Protein AF-A0A269Z2W7-F1 (afdb_monomer_lite)

Secondary structure (DSSP, 8-state):
-------SSTTTTPPP-GGGTS--HHHHHHHH-----S-STT--PPPHHHHHHHHHHHHHHHHHHHH-

Organism: NCBI:txid33889

Foldseek 3Di:
DDPPPPPDDPCPPFDDDCVVVDVDVPVSCVRGDDDDPDDCPPDDDDDPVRVVVVVVVVVVVVVVVVVD

Structure (mmCIF, N/CA/C/O backbone):
data_AF-A0A269Z2W7-F1
#
_entry.id   AF-A0A269Z2W7-F1
#
loop_
_atom_site.group_PDB
_atom_site.id
_atom_site.type_symbol
_atom_site.label_atom_id
_atom_site.label_alt_id
_atom_site.label_comp_id
_atom_site.label_asym_id
_atom_site.label_entity_id
_atom_site.label_seq_id
_atom_site.pdbx_PDB_ins_code
_atom_site.Cartn_x
_atom_site.Cartn_y
_atom_site.Cartn_z
_atom_site.occupancy
_atom_site.B_iso_or_equiv
_atom_site.auth_seq_id
_atom_site.auth_comp_id
_atom_site.auth_asym_id
_atom_site.auth_atom_id
_atom_site.pdbx_PDB_model_num
ATOM 1 N N . MET A 1 1 ? 31.085 16.825 -7.016 1.00 41.41 1 MET A N 1
ATOM 2 C CA . MET A 1 1 ? 29.630 16.592 -7.094 1.00 41.41 1 MET A CA 1
ATOM 3 C C . MET A 1 1 ? 29.431 15.127 -6.758 1.00 41.41 1 MET A C 1
ATOM 5 O O . MET A 1 1 ? 29.873 14.288 -7.528 1.00 41.41 1 MET A O 1
ATOM 9 N N . LEU A 1 2 ? 28.978 14.822 -5.542 1.00 39.41 2 LEU A N 1
ATOM 10 C CA . LEU A 1 2 ? 28.779 13.437 -5.115 1.00 39.41 2 LEU A CA 1
ATOM 11 C C . LEU A 1 2 ? 27.428 12.986 -5.668 1.00 39.41 2 LEU A C 1
ATOM 13 O O . LEU A 1 2 ? 26.394 13.458 -5.205 1.00 39.41 2 LEU A O 1
ATOM 17 N N . GLU A 1 3 ? 27.437 12.124 -6.681 1.00 46.34 3 GLU A N 1
ATOM 18 C CA . GLU A 1 3 ? 26.229 11.423 -7.108 1.00 46.34 3 GLU A CA 1
ATOM 19 C C . GLU A 1 3 ? 25.884 10.381 -6.043 1.00 46.34 3 GLU A C 1
ATOM 21 O O . GLU A 1 3 ? 26.434 9.281 -5.998 1.00 46.34 3 GLU A O 1
ATOM 26 N N . THR A 1 4 ? 24.993 10.739 -5.124 1.00 49.09 4 THR A N 1
ATOM 27 C 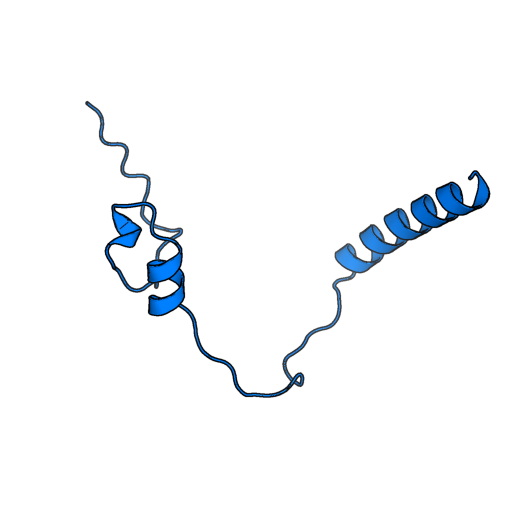CA . THR A 1 4 ? 24.383 9.773 -4.213 1.00 49.09 4 THR A CA 1
ATOM 28 C C . THR A 1 4 ? 23.391 8.918 -5.002 1.00 49.09 4 THR A C 1
ATOM 30 O O . THR A 1 4 ? 22.205 9.237 -5.068 1.00 49.09 4 THR A O 1
ATOM 33 N N . ASN A 1 5 ? 23.860 7.824 -5.605 1.00 55.44 5 ASN A N 1
ATOM 34 C CA . ASN A 1 5 ? 22.989 6.765 -6.119 1.00 55.44 5 ASN A CA 1
ATOM 35 C C . ASN A 1 5 ? 22.301 6.055 -4.937 1.00 55.44 5 ASN A C 1
ATOM 37 O O . ASN A 1 5 ? 22.829 5.095 -4.385 1.00 55.44 5 ASN A O 1
ATOM 41 N N . HIS A 1 6 ? 21.125 6.543 -4.532 1.00 55.16 6 HIS A N 1
ATOM 42 C CA . HIS A 1 6 ? 20.241 5.893 -3.546 1.00 55.16 6 HIS A CA 1
ATOM 43 C C . HIS A 1 6 ? 19.227 4.921 -4.188 1.00 55.16 6 HIS A C 1
ATOM 45 O O . HIS A 1 6 ? 18.329 4.416 -3.516 1.00 55.16 6 HIS A O 1
ATOM 51 N N . HIS A 1 7 ? 19.340 4.639 -5.486 1.00 59.44 7 HIS A N 1
ATOM 52 C CA . HIS A 1 7 ? 18.367 3.826 -6.218 1.00 59.44 7 HIS A CA 1
ATOM 53 C C . HIS A 1 7 ? 18.823 2.382 -6.383 1.00 59.44 7 HIS A C 1
ATOM 55 O O . HIS A 1 7 ? 19.341 2.057 -7.442 1.00 59.44 7 HIS A O 1
ATOM 61 N N . THR A 1 8 ? 18.596 1.491 -5.408 1.00 61.88 8 THR A N 1
ATOM 62 C CA . THR A 1 8 ? 18.810 0.051 -5.697 1.00 61.88 8 THR A CA 1
ATOM 63 C C . THR A 1 8 ? 18.102 -0.948 -4.773 1.00 61.88 8 THR A C 1
ATOM 65 O O . THR A 1 8 ? 18.572 -2.065 -4.602 1.00 61.88 8 THR A O 1
ATOM 68 N N . SER A 1 9 ? 16.960 -0.595 -4.173 1.00 71.62 9 SER A N 1
ATOM 69 C CA . SER A 1 9 ? 16.075 -1.611 -3.562 1.00 71.62 9 SER A CA 1
ATOM 70 C C . SER A 1 9 ? 14.609 -1.379 -3.911 1.00 71.62 9 SER A C 1
ATOM 72 O O . SER A 1 9 ? 13.957 -2.266 -4.449 1.00 71.62 9 SER A O 1
ATOM 74 N N . ALA A 1 10 ? 14.110 -0.153 -3.731 1.00 89.56 10 ALA A N 1
ATOM 75 C CA . ALA A 1 10 ? 12.688 0.145 -3.913 1.00 89.56 10 ALA A CA 1
ATOM 76 C C . ALA A 1 10 ? 12.145 -0.115 -5.333 1.00 89.56 10 ALA A C 1
ATOM 78 O O . ALA A 1 10 ? 10.944 -0.292 -5.497 1.00 89.56 10 ALA A O 1
ATOM 79 N N . TRP A 1 11 ? 13.004 -0.113 -6.361 1.00 92.56 11 TRP A N 1
ATOM 80 C CA . TRP A 1 11 ? 12.604 -0.337 -7.759 1.00 92.56 11 TRP A CA 1
ATOM 81 C C . TRP A 1 11 ? 12.933 -1.737 -8.285 1.00 92.56 11 TRP A C 1
ATOM 83 O O . TRP A 1 11 ? 12.743 -2.015 -9.471 1.00 92.56 11 TRP A O 1
ATOM 93 N N . GLN A 1 12 ? 13.445 -2.616 -7.423 1.00 92.81 12 GLN A N 1
ATOM 94 C CA . GLN A 1 12 ? 13.824 -3.968 -7.805 1.00 92.81 12 GLN A CA 1
ATOM 95 C C . GLN A 1 12 ? 12.597 -4.740 -8.311 1.00 92.81 12 GLN A C 1
ATOM 97 O O . GLN A 1 12 ? 11.584 -4.831 -7.626 1.00 92.81 12 GLN A O 1
ATOM 102 N N . GLY A 1 13 ? 12.701 -5.314 -9.512 1.00 93.75 13 GLY A N 1
ATOM 103 C CA . GLY A 1 13 ? 11.634 -6.111 -10.129 1.00 93.75 13 GLY A CA 1
ATOM 104 C C . GLY A 1 13 ? 10.661 -5.328 -11.017 1.00 93.75 13 GLY A C 1
ATOM 105 O O . GLY A 1 13 ? 9.909 -5.955 -11.760 1.00 93.75 13 GLY A O 1
ATOM 106 N N . PHE A 1 14 ? 10.703 -3.992 -11.024 1.00 96.25 14 PHE A N 1
ATOM 107 C CA . PHE A 1 14 ? 9.926 -3.201 -11.982 1.00 96.25 14 PHE A CA 1
ATOM 108 C C . PHE A 1 14 ? 10.601 -3.140 -13.360 1.00 96.25 14 PHE A C 1
ATOM 110 O O . PHE A 1 14 ? 11.824 -3.072 -13.487 1.00 96.25 14 PHE A O 1
ATOM 117 N N . LYS A 1 15 ? 9.790 -3.129 -14.420 1.00 96.81 15 LYS A N 1
ATOM 118 C CA . LYS A 1 15 ? 10.212 -2.874 -15.798 1.00 96.81 15 LYS A CA 1
ATOM 119 C C . LYS A 1 15 ? 10.647 -1.417 -15.948 1.00 96.81 15 LYS A C 1
ATOM 121 O O . LYS A 1 15 ? 9.906 -0.489 -15.608 1.00 96.81 15 LYS A O 1
ATOM 126 N N . ASN A 1 16 ? 11.836 -1.228 -16.511 1.00 94.81 16 ASN A N 1
ATOM 127 C CA . ASN A 1 16 ? 12.401 0.092 -16.771 1.00 94.81 16 ASN A CA 1
ATOM 128 C C . ASN A 1 16 ? 11.668 0.829 -17.911 1.00 94.81 16 ASN A C 1
ATOM 130 O O . ASN A 1 16 ? 11.165 0.207 -18.845 1.00 94.81 16 ASN A O 1
ATOM 134 N N . GLY A 1 17 ? 11.667 2.160 -17.855 1.00 95.06 17 GLY A N 1
ATOM 135 C CA . GLY A 1 17 ? 11.095 3.094 -18.823 1.00 95.06 17 GLY A CA 1
ATOM 136 C C . GLY A 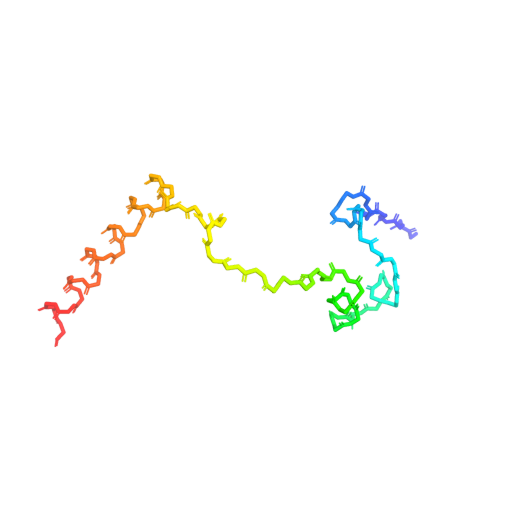1 17 ? 11.688 4.504 -18.683 1.00 95.06 17 GLY A C 1
ATOM 137 O O . GLY A 1 17 ? 12.722 4.717 -18.040 1.00 95.06 17 GLY A O 1
ATOM 138 N N . ARG A 1 18 ? 11.042 5.502 -19.288 1.00 96.31 18 ARG A N 1
ATOM 139 C CA . ARG A 1 18 ? 11.377 6.927 -19.109 1.00 96.31 18 ARG A CA 1
ATOM 140 C C . ARG A 1 18 ? 11.134 7.379 -17.669 1.00 96.31 18 ARG A C 1
ATOM 142 O O . ARG A 1 18 ? 11.881 8.239 -17.195 1.00 96.31 18 ARG A O 1
ATOM 149 N N . TRP A 1 19 ? 10.178 6.754 -16.979 1.00 96.50 19 TRP A N 1
ATOM 150 C CA . TRP A 1 19 ? 9.856 6.990 -15.567 1.00 96.50 19 TRP A CA 1
ATOM 151 C C . TRP A 1 19 ? 11.058 6.831 -14.616 1.00 96.50 19 TRP A C 1
ATOM 153 O O . TRP A 1 19 ? 11.097 7.464 -13.567 1.00 96.50 19 TRP A O 1
ATOM 163 N N . ASN A 1 20 ? 12.084 6.046 -14.980 1.00 93.88 20 ASN A N 1
ATOM 164 C CA . ASN A 1 20 ? 13.295 5.914 -14.157 1.00 93.88 20 ASN A CA 1
ATOM 165 C C . ASN A 1 20 ? 14.151 7.188 -14.125 1.00 93.88 20 ASN A C 1
ATOM 167 O O . ASN A 1 20 ? 15.015 7.318 -13.262 1.00 93.88 20 ASN A O 1
ATOM 171 N N . ARG A 1 21 ? 13.985 8.086 -15.105 1.00 93.94 21 ARG A N 1
ATOM 172 C CA . ARG A 1 21 ? 14.805 9.301 -15.267 1.00 93.94 21 ARG A CA 1
ATOM 173 C C . ARG A 1 21 ? 13.987 10.592 -15.300 1.00 93.94 21 ARG A C 1
ATOM 175 O O . ARG A 1 21 ? 14.568 11.669 -15.242 1.00 93.94 21 ARG A O 1
ATOM 182 N N . HIS A 1 22 ? 12.664 10.492 -15.407 1.00 95.88 22 HIS A N 1
ATOM 183 C CA . HIS A 1 22 ? 11.730 11.615 -15.441 1.00 95.88 22 HIS A CA 1
ATOM 184 C C . HIS A 1 22 ? 10.514 11.288 -14.579 1.00 95.88 22 HIS A C 1
ATOM 186 O O . HIS A 1 22 ? 10.163 10.123 -14.415 1.00 95.88 22 HIS A O 1
ATOM 192 N N . VAL A 1 23 ? 9.826 12.312 -14.078 1.00 96.56 23 VAL A N 1
ATOM 193 C CA . VAL A 1 23 ? 8.549 12.113 -13.385 1.00 96.56 23 VAL A CA 1
ATOM 194 C C . VAL A 1 23 ? 7.482 11.730 -14.416 1.00 96.56 23 VAL A C 1
ATOM 196 O O . VAL A 1 23 ? 6.896 12.593 -15.064 1.00 96.56 23 VAL A O 1
ATOM 199 N N . ASP A 1 24 ? 7.253 10.425 -14.580 1.00 97.94 24 ASP A N 1
ATOM 200 C CA . ASP A 1 24 ? 6.234 9.851 -15.469 1.00 97.94 24 ASP A CA 1
ATOM 201 C C . ASP A 1 24 ? 5.528 8.668 -14.784 1.00 97.94 24 ASP A C 1
ATOM 203 O O . ASP A 1 24 ? 5.775 7.493 -15.056 1.00 97.94 24 ASP A O 1
ATOM 207 N N . VAL A 1 25 ? 4.639 8.992 -13.841 1.00 97.69 25 VAL A N 1
ATOM 208 C CA . VAL A 1 25 ? 3.870 7.993 -13.076 1.00 97.69 25 VAL A CA 1
ATOM 209 C C . VAL A 1 25 ? 2.954 7.169 -13.988 1.00 97.69 25 VAL A C 1
ATOM 211 O O . VAL A 1 25 ? 2.705 5.994 -13.722 1.00 97.69 25 VAL A O 1
ATOM 214 N N . ARG A 1 26 ? 2.476 7.757 -15.093 1.00 98.31 26 ARG A N 1
ATOM 215 C CA . ARG A 1 26 ? 1.596 7.074 -16.046 1.00 98.31 26 ARG A CA 1
ATOM 216 C C . ARG A 1 26 ? 2.312 5.901 -16.704 1.00 98.31 26 ARG A C 1
ATOM 218 O O . ARG A 1 26 ? 1.763 4.801 -16.731 1.00 98.31 26 ARG A O 1
ATOM 225 N N . GLU A 1 27 ? 3.516 6.129 -17.220 1.00 98.38 27 GLU A N 1
ATOM 226 C CA . GLU A 1 27 ? 4.303 5.075 -17.861 1.00 98.38 27 GLU A CA 1
ATOM 227 C C . GLU A 1 27 ? 4.735 4.002 -16.850 1.00 98.38 27 GLU A C 1
ATOM 229 O O . GLU A 1 27 ? 4.664 2.813 -17.164 1.00 98.38 27 GLU A O 1
ATOM 234 N N . PHE A 1 28 ? 5.095 4.393 -15.618 1.00 98.12 28 PHE A N 1
ATOM 235 C CA . PHE A 1 28 ? 5.378 3.435 -14.543 1.00 98.12 28 PHE A CA 1
ATOM 236 C C . PHE A 1 28 ? 4.213 2.461 -14.333 1.00 98.12 28 PHE A C 1
ATOM 238 O O . PHE A 1 28 ? 4.433 1.248 -14.365 1.00 98.12 28 PHE A O 1
ATOM 245 N N . ILE A 1 29 ? 2.987 2.979 -14.171 1.00 98.19 29 ILE A N 1
ATOM 246 C CA . ILE A 1 29 ? 1.790 2.149 -13.980 1.00 98.19 29 ILE A CA 1
ATOM 247 C C . ILE A 1 29 ? 1.598 1.239 -15.189 1.00 98.19 29 ILE A C 1
ATOM 249 O O . ILE A 1 29 ? 1.526 0.030 -15.010 1.00 98.19 29 ILE A O 1
ATOM 253 N N . GLN A 1 30 ? 1.583 1.789 -16.408 1.00 98.19 30 GLN A N 1
ATOM 254 C CA . GLN A 1 30 ? 1.333 1.017 -17.632 1.00 98.19 30 GLN A CA 1
ATOM 255 C C . GLN A 1 30 ? 2.328 -0.132 -17.843 1.00 98.19 30 GLN A C 1
ATOM 257 O O . GLN A 1 30 ? 1.940 -1.185 -18.344 1.00 98.19 30 GLN A O 1
ATOM 262 N N . LEU A 1 31 ? 3.596 0.045 -17.464 1.00 98.06 31 LEU A N 1
ATOM 263 C CA . LEU A 1 31 ? 4.612 -0.999 -17.602 1.00 98.06 31 LEU A CA 1
ATOM 264 C C . LEU A 1 31 ? 4.533 -2.074 -16.503 1.00 98.06 31 LEU A C 1
ATOM 266 O O . LEU A 1 31 ? 4.910 -3.224 -16.762 1.00 98.06 31 LEU A O 1
ATOM 270 N N . ASN A 1 32 ? 4.069 -1.717 -15.300 1.00 98.00 32 ASN A N 1
ATOM 271 C CA . ASN A 1 32 ? 4.260 -2.522 -14.087 1.00 98.00 32 ASN A CA 1
ATOM 272 C C . ASN A 1 32 ? 2.982 -3.039 -13.418 1.00 98.00 32 AS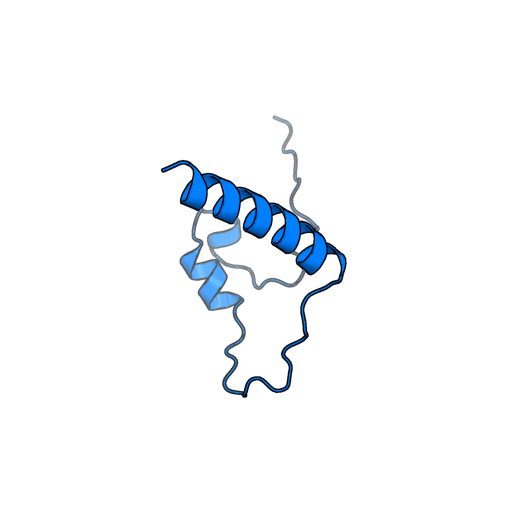N A C 1
ATOM 274 O O . ASN A 1 32 ? 3.086 -3.867 -12.515 1.00 98.00 32 ASN A O 1
ATOM 278 N N . TYR A 1 33 ? 1.792 -2.600 -13.830 1.00 97.69 33 TYR A N 1
ATOM 279 C CA . TYR A 1 33 ? 0.555 -3.184 -13.314 1.00 97.69 33 TYR A CA 1
ATOM 280 C C . TYR A 1 33 ? 0.327 -4.591 -13.880 1.00 97.69 33 TYR A C 1
ATOM 282 O O . TYR A 1 33 ? 0.699 -4.899 -15.014 1.00 97.69 33 TYR A O 1
ATOM 290 N N . SER A 1 34 ? -0.308 -5.441 -13.078 1.00 97.44 34 SER A N 1
ATOM 291 C CA . SER A 1 34 ? -0.867 -6.711 -13.537 1.00 97.44 34 SER A CA 1
ATOM 292 C C . SER A 1 34 ? -2.379 -6.562 -13.552 1.00 97.44 34 SER A C 1
ATOM 294 O O . SER A 1 34 ? -2.972 -6.249 -12.521 1.00 97.44 34 SER A O 1
ATOM 296 N N . LEU A 1 35 ? -2.995 -6.720 -14.723 1.00 97.69 35 LEU A N 1
ATOM 297 C CA . LEU A 1 35 ? -4.448 -6.755 -14.823 1.00 97.69 35 LEU A CA 1
ATOM 298 C C . LEU A 1 35 ? -4.956 -7.991 -14.074 1.00 97.69 35 LEU A C 1
ATOM 300 O O . LEU A 1 35 ? -4.460 -9.093 -14.298 1.00 97.69 35 LEU A O 1
ATOM 304 N N . TYR A 1 36 ? -5.932 -7.793 -13.197 1.00 97.44 36 TYR A N 1
ATOM 305 C CA . TYR A 1 36 ? -6.607 -8.863 -12.480 1.00 97.44 36 TYR A CA 1
ATOM 306 C C . TYR A 1 36 ? -8.084 -8.860 -12.879 1.00 97.44 36 TYR A C 1
ATOM 308 O O . TYR A 1 36 ? -8.760 -7.850 -12.706 1.00 97.44 36 TYR A O 1
ATOM 316 N N . GLU A 1 37 ? -8.551 -9.973 -13.444 1.00 98.06 37 GLU A N 1
ATOM 317 C CA . GLU A 1 37 ? -9.937 -10.178 -13.907 1.00 98.06 37 GLU A CA 1
ATOM 318 C C . GLU A 1 37 ? -10.639 -11.311 -13.133 1.00 98.06 37 GLU A C 1
ATOM 320 O O . GLU A 1 37 ? -11.660 -11.826 -13.581 1.00 98.06 37 GLU A O 1
ATOM 325 N N . GLY A 1 38 ? -10.058 -11.737 -12.004 1.00 96.94 38 GLY A N 1
ATOM 326 C CA . GLY A 1 38 ? -10.665 -12.713 -11.098 1.00 96.94 38 GLY A CA 1
ATOM 327 C C . GLY A 1 38 ? -11.723 -12.091 -10.181 1.00 96.94 38 GLY A C 1
ATOM 328 O O . GLY A 1 38 ? -12.187 -10.974 -10.414 1.00 96.94 38 GLY A O 1
ATOM 329 N N . ASP A 1 39 ? -12.094 -12.824 -9.137 1.00 97.75 39 ASP A N 1
ATOM 330 C CA . ASP A 1 39 ? -13.113 -12.456 -8.150 1.00 97.75 39 ASP A CA 1
ATOM 331 C C . ASP A 1 39 ? -12.493 -12.039 -6.800 1.00 97.75 39 ASP A C 1
ATOM 333 O O . ASP A 1 39 ? -11.316 -11.684 -6.710 1.00 97.75 39 ASP A O 1
ATOM 337 N N . ASP A 1 40 ? -13.311 -11.975 -5.753 1.00 97.69 40 ASP A N 1
ATOM 338 C CA . ASP A 1 40 ? -12.930 -11.536 -4.415 1.00 97.69 40 ASP A CA 1
ATOM 339 C C . ASP A 1 40 ? -12.466 -12.673 -3.489 1.00 97.69 40 ASP A C 1
ATOM 341 O O . ASP A 1 40 ? -12.142 -12.409 -2.330 1.00 97.69 40 ASP A O 1
ATOM 345 N N . ASP A 1 41 ? -12.325 -13.906 -3.990 1.00 98.06 41 ASP A N 1
ATOM 346 C CA . ASP A 1 41 ? -11.958 -15.074 -3.173 1.00 98.06 41 ASP A CA 1
ATOM 347 C C . ASP A 1 41 ? -10.556 -14.960 -2.537 1.00 98.06 41 ASP A C 1
ATOM 349 O O . ASP A 1 41 ? -10.260 -15.639 -1.554 1.00 98.06 41 ASP A O 1
ATOM 353 N N . PHE A 1 42 ? -9.673 -14.107 -3.074 1.00 96.62 42 PHE A N 1
ATOM 354 C CA . PHE A 1 42 ? -8.339 -13.857 -2.506 1.00 96.62 42 PHE A CA 1
ATOM 355 C C . PHE A 1 42 ? -8.327 -12.805 -1.384 1.00 96.62 42 PHE A C 1
ATOM 357 O O . PHE A 1 42 ? -7.267 -12.552 -0.803 1.00 96.62 42 PHE A O 1
ATOM 364 N N . LEU A 1 43 ? -9.451 -12.123 -1.133 1.00 98.00 43 LEU A N 1
ATOM 365 C CA . LEU A 1 43 ? -9.508 -11.058 -0.140 1.00 98.00 43 LEU A CA 1
ATOM 366 C C . LEU A 1 43 ? -9.351 -11.620 1.273 1.00 98.00 43 LEU A C 1
ATOM 368 O O . LEU A 1 43 ? -10.010 -12.574 1.674 1.00 98.00 43 LEU A O 1
ATOM 372 N N . GLU A 1 44 ? -8.521 -10.943 2.059 1.00 98.12 44 GLU A N 1
ATOM 373 C CA . GLU A 1 44 ? -8.290 -11.266 3.462 1.00 98.12 44 GLU A CA 1
ATOM 374 C C . GLU A 1 44 ? -8.972 -10.244 4.376 1.00 98.12 44 GLU A C 1
ATOM 376 O O . GLU A 1 44 ? -9.094 -9.057 4.054 1.00 98.12 44 GLU A O 1
ATOM 381 N N . GLY A 1 45 ? -9.408 -10.711 5.547 1.00 97.94 45 GLY A N 1
ATOM 382 C CA . GLY A 1 45 ? -10.032 -9.866 6.565 1.00 97.94 45 GLY A CA 1
ATOM 383 C C . GLY A 1 45 ? -9.065 -8.853 7.204 1.00 97.94 45 GLY A C 1
ATOM 384 O O . GLY A 1 45 ? -7.845 -8.942 7.043 1.00 97.94 45 GLY A O 1
ATOM 385 N N . PRO A 1 46 ? -9.586 -7.878 7.974 1.00 98.00 46 PRO A N 1
ATOM 386 C CA . PRO A 1 46 ? -8.749 -6.906 8.668 1.00 98.00 46 PRO A CA 1
ATOM 387 C C . PRO A 1 46 ? -7.880 -7.573 9.739 1.00 98.00 46 PRO A C 1
ATOM 389 O O . PRO A 1 46 ? -8.272 -8.544 10.387 1.00 98.00 46 PRO A O 1
ATOM 392 N N . THR A 1 47 ? -6.707 -6.991 9.984 1.00 98.38 47 THR A N 1
ATOM 393 C CA . THR A 1 47 ? -5.858 -7.411 11.106 1.00 98.38 47 THR A CA 1
ATOM 394 C C . THR A 1 47 ? -6.431 -6.929 12.441 1.00 98.38 47 THR A C 1
ATOM 396 O O . THR A 1 47 ? -7.144 -5.926 12.496 1.00 98.38 47 THR A O 1
ATOM 399 N N . GLU A 1 48 ? -6.048 -7.569 13.549 1.00 98.50 48 GLU A N 1
ATOM 400 C CA . GLU A 1 48 ? -6.430 -7.119 14.898 1.00 98.50 48 GLU A CA 1
ATOM 401 C C . GLU A 1 48 ? -6.000 -5.665 15.169 1.00 98.50 48 GLU A C 1
ATOM 403 O O . GLU A 1 48 ? -6.744 -4.891 15.772 1.00 98.50 48 GLU A O 1
ATOM 408 N N . ALA A 1 49 ? -4.813 -5.271 14.692 1.00 98.44 49 ALA A N 1
ATOM 409 C CA . ALA A 1 49 ? -4.325 -3.900 14.815 1.00 98.44 49 ALA A CA 1
ATOM 410 C C . ALA A 1 49 ? -5.217 -2.909 14.050 1.00 98.44 49 ALA A C 1
ATOM 412 O O . ALA A 1 49 ? -5.533 -1.842 14.578 1.00 98.44 49 ALA A O 1
ATOM 413 N N . THR A 1 50 ? -5.664 -3.277 12.844 1.00 98.44 50 THR A N 1
ATOM 414 C CA . THR A 1 50 ? -6.616 -2.485 12.052 1.00 98.44 50 THR A CA 1
ATOM 415 C C . THR A 1 50 ? -7.932 -2.301 12.803 1.00 98.44 50 THR A C 1
ATOM 417 O O . THR A 1 50 ? -8.382 -1.166 12.945 1.00 98.44 50 THR A O 1
ATOM 420 N N . SER A 1 51 ? -8.516 -3.380 13.336 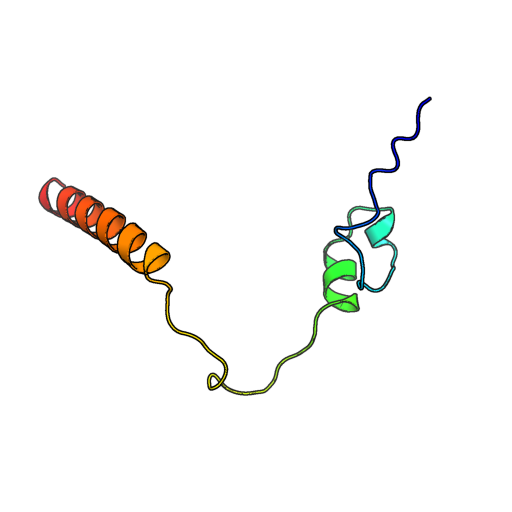1.00 98.50 51 SER A N 1
ATOM 421 C CA . SER A 1 51 ? -9.789 -3.311 14.066 1.00 98.50 51 SER A CA 1
ATOM 422 C C . SER A 1 51 ? -9.687 -2.433 15.315 1.00 98.50 51 SER A C 1
ATOM 424 O O . SER A 1 51 ? -10.507 -1.542 15.500 1.00 98.50 51 SER A O 1
ATOM 426 N N . LYS A 1 52 ? -8.621 -2.585 16.115 1.00 98.50 52 LYS A N 1
ATOM 427 C CA . LYS A 1 52 ? -8.402 -1.762 17.320 1.00 98.50 52 LYS A CA 1
ATOM 428 C C . LYS A 1 52 ? -8.286 -0.271 17.016 1.00 98.50 52 LYS A C 1
ATOM 430 O O . LYS A 1 52 ? -8.786 0.548 17.784 1.00 98.50 52 LYS A O 1
ATOM 435 N N . LEU A 1 53 ? -7.586 0.088 15.939 1.00 98.50 53 LEU A N 1
ATOM 436 C CA . LEU A 1 53 ? -7.478 1.486 15.519 1.00 98.50 53 LEU A CA 1
ATOM 437 C C . LEU A 1 53 ? -8.827 2.010 15.028 1.00 98.50 53 LEU A C 1
ATOM 439 O O . LEU A 1 53 ? -9.207 3.128 15.365 1.00 98.50 53 LEU A O 1
ATOM 443 N N . TRP A 1 54 ? -9.566 1.199 14.272 1.00 98.44 54 TRP A N 1
ATOM 444 C CA . TRP A 1 54 ? -10.881 1.582 13.774 1.00 98.44 54 TRP A CA 1
ATOM 445 C C . TRP A 1 54 ? -11.894 1.805 14.903 1.00 98.44 54 TRP A C 1
ATOM 447 O O . TRP A 1 54 ? -12.607 2.805 14.880 1.00 98.44 54 TRP A O 1
ATOM 457 N N . ASP A 1 55 ? -11.893 0.958 15.934 1.00 98.44 55 ASP A N 1
ATOM 458 C CA . ASP A 1 55 ? -12.764 1.109 17.107 1.00 98.44 55 ASP A CA 1
ATOM 459 C C . ASP A 1 55 ? -12.540 2.449 17.825 1.00 98.44 55 ASP A C 1
ATOM 461 O O . ASP A 1 55 ? -13.497 3.106 18.237 1.00 98.44 55 ASP A O 1
ATOM 465 N N . GLN A 1 56 ? -11.283 2.899 17.925 1.00 98.25 56 GLN A N 1
ATOM 466 C CA . GLN A 1 56 ? -10.954 4.207 18.505 1.00 98.25 56 GLN A CA 1
ATOM 467 C C . GLN A 1 56 ? -11.529 5.353 17.671 1.00 98.25 56 GLN A C 1
ATOM 469 O O . GLN A 1 56 ? -12.127 6.276 18.222 1.00 98.25 56 GLN A O 1
ATOM 474 N N . VAL A 1 57 ? -11.384 5.284 16.344 1.00 98.00 57 VAL A N 1
ATOM 475 C CA . VAL 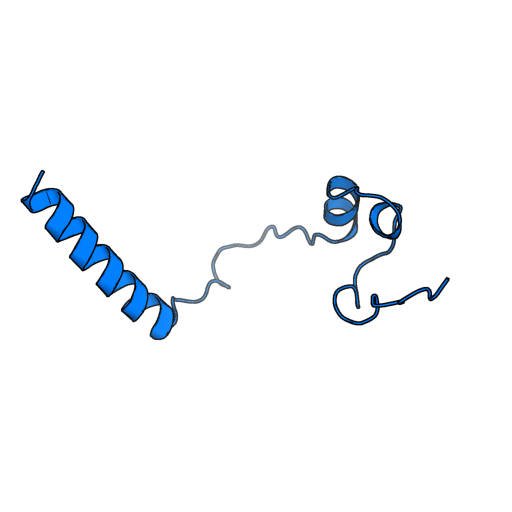A 1 57 ? -11.932 6.302 15.436 1.00 98.00 57 VAL A CA 1
ATOM 476 C C . VAL A 1 57 ? -13.456 6.341 15.538 1.00 98.00 57 VAL A C 1
ATOM 478 O O . VAL A 1 57 ? -14.032 7.417 15.658 1.00 98.00 57 VAL A O 1
ATOM 481 N N . MET A 1 58 ? -14.115 5.181 15.555 1.00 98.00 58 MET A N 1
ATOM 482 C CA . MET A 1 58 ? -15.576 5.101 15.650 1.00 98.00 58 MET A CA 1
ATOM 483 C C . MET A 1 58 ? -16.120 5.613 16.980 1.00 98.00 58 MET A C 1
ATOM 485 O O . MET A 1 58 ? -17.182 6.239 16.995 1.00 98.00 58 MET A O 1
ATOM 489 N N . GLN A 1 59 ? -15.391 5.409 18.077 1.00 98.06 59 GLN A N 1
ATOM 490 C CA . GLN A 1 59 ? -15.750 5.992 19.366 1.00 98.06 59 GLN A CA 1
ATOM 491 C C . GLN A 1 59 ? -15.699 7.528 19.322 1.00 98.06 59 GLN A C 1
ATOM 493 O O . GLN A 1 59 ? -16.667 8.175 19.719 1.00 98.06 59 GLN A O 1
ATOM 498 N N . LEU A 1 60 ? -14.633 8.111 18.764 1.00 97.75 60 LEU A N 1
ATOM 499 C CA . LEU A 1 60 ? -14.512 9.567 18.616 1.00 97.75 60 LEU A CA 1
ATOM 500 C C . LEU A 1 60 ? -15.585 10.141 17.678 1.00 97.75 60 LEU A C 1
ATOM 502 O O . LEU A 1 60 ? -16.235 11.124 18.019 1.00 97.75 60 LEU A O 1
ATOM 506 N N . SER A 1 61 ? -15.850 9.497 16.538 1.00 97.50 61 SER A N 1
ATOM 507 C CA . SER A 1 61 ? -16.910 9.933 15.615 1.00 97.50 61 SER A CA 1
ATOM 508 C C . SER A 1 61 ? -18.306 9.879 16.244 1.00 97.50 61 SER A C 1
ATOM 510 O O . SER A 1 61 ? -19.182 10.676 15.899 1.00 97.50 61 SER A O 1
ATOM 512 N N . LYS A 1 62 ? -18.542 8.943 17.172 1.00 97.94 62 LYS A N 1
ATOM 513 C CA . LYS A 1 62 ? -19.782 8.900 17.949 1.00 97.94 62 LYS A CA 1
ATOM 514 C C . LYS A 1 62 ? -19.878 10.094 18.901 1.00 97.94 62 LYS A C 1
ATOM 516 O O . LYS A 1 62 ? -20.924 10.736 18.934 1.00 97.94 62 LYS A O 1
ATOM 521 N N . GLU A 1 63 ? -18.806 10.404 19.624 1.00 98.00 63 GLU A N 1
ATOM 522 C CA . GLU A 1 63 ? -18.749 11.561 20.530 1.00 98.00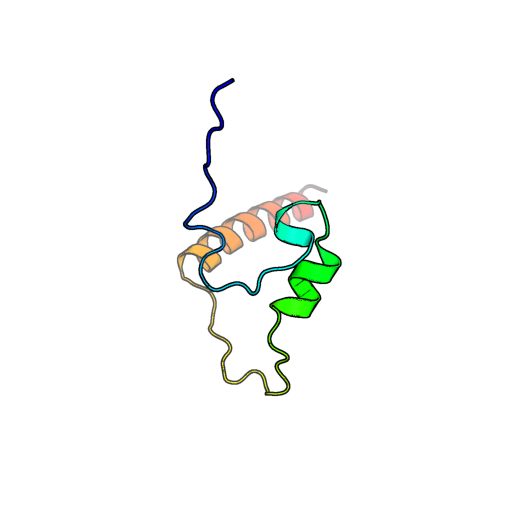 63 GLU A CA 1
ATOM 523 C C . GLU A 1 63 ? -18.977 12.880 19.777 1.00 98.00 63 GLU A C 1
ATOM 525 O O . GLU A 1 63 ? -19.764 13.714 20.225 1.00 98.00 63 GLU A O 1
ATOM 530 N N . GLU A 1 64 ? -18.371 13.038 18.595 1.00 97.38 64 GLU A N 1
ATOM 531 C CA . GLU A 1 64 ? -18.606 14.186 17.709 1.00 97.38 64 GLU A CA 1
ATOM 532 C C . GLU A 1 64 ? -20.088 14.321 17.338 1.00 97.38 64 GLU A C 1
ATOM 534 O O . GLU A 1 64 ? -20.648 15.413 17.412 1.00 97.38 64 GLU A O 1
ATOM 539 N N . ARG A 1 65 ? -20.746 13.208 16.982 1.00 95.81 65 ARG A N 1
ATOM 540 C CA . ARG A 1 65 ? -22.173 13.191 16.628 1.00 95.81 65 ARG A CA 1
ATOM 541 C C . ARG A 1 65 ? -23.093 13.511 17.808 1.00 95.81 65 ARG A C 1
ATOM 543 O O . ARG A 1 65 ? -24.185 14.022 17.590 1.00 95.81 65 ARG A O 1
ATOM 550 N N . GLU A 1 66 ? -22.707 13.157 19.028 1.00 97.12 66 GLU A N 1
ATOM 551 C CA . GLU A 1 66 ? -23.496 13.440 20.234 1.00 97.12 66 GLU A CA 1
ATOM 552 C C . GLU A 1 66 ? -23.356 14.899 20.695 1.00 97.12 66 GLU A C 1
ATOM 554 O O . GLU A 1 66 ? -24.271 15.431 21.324 1.00 97.12 66 GLU A O 1
ATOM 559 N N . CYS A 1 67 ? -22.229 15.544 20.376 1.00 94.69 67 CYS A N 1
ATOM 560 C CA . CYS A 1 67 ? -21.921 16.915 20.790 1.00 94.69 67 CYS A CA 1
ATOM 561 C C . CYS A 1 67 ? -22.249 17.996 19.742 1.00 94.69 67 CYS A C 1
ATOM 563 O O . CYS A 1 67 ? -22.155 19.181 20.072 1.00 94.69 67 CYS A O 1
ATOM 565 N N . GLY A 1 68 ? -22.569 17.615 18.501 1.00 83.12 68 GLY A N 1
ATOM 566 C CA . GLY A 1 68 ? -22.906 18.522 17.391 1.00 83.12 68 GLY A CA 1
ATOM 567 C C . GLY A 1 68 ? -24.402 18.648 17.149 1.00 83.12 68 GLY A C 1
ATOM 568 O O . GLY A 1 68 ? -24.861 19.799 16.972 1.00 83.12 68 GLY A O 1
#

Radius of gyration: 21.21 Å; chains: 1; bounding box: 53×34×40 Å

pLDDT: mean 91.07, std 15.35, range [39.41, 98.5]

InterPro domains:
  IPR050244 Autonomous Glycyl Radical Cofactor [PTHR30191] (5-66)

Sequence (68 aa):
MLETNHHTSAWQGFKNGRWNRHVDVREFIQLNYSLYEGDDDFLEGPTEATSKLWDQVMQLSKEERECG